Protein AF-A0A380L0K8-F1 (afdb_monomer)

Structure (mmCIF, N/CA/C/O backbone):
data_AF-A0A380L0K8-F1
#
_entry.id   AF-A0A380L0K8-F1
#
loop_
_atom_site.group_PDB
_atom_site.id
_atom_site.type_symbol
_atom_site.label_atom_id
_atom_site.label_alt_id
_atom_site.label_comp_id
_atom_site.label_asym_id
_atom_site.label_entity_id
_atom_site.label_seq_id
_atom_site.pdbx_PDB_ins_code
_atom_site.Cartn_x
_atom_site.Cartn_y
_atom_site.Cartn_z
_atom_site.occupancy
_atom_site.B_iso_or_equiv
_atom_site.auth_seq_id
_atom_site.auth_comp_id
_atom_site.auth_asym_id
_atom_site.auth_atom_id
_atom_site.pdbx_PDB_model_num
ATOM 1 N N . MET A 1 1 ? -7.806 3.970 -2.940 1.00 88.62 1 MET A N 1
ATOM 2 C CA . MET A 1 1 ? -8.209 4.424 -1.589 1.00 88.62 1 MET A CA 1
ATOM 3 C C . MET A 1 1 ? -9.666 4.848 -1.520 1.00 88.62 1 MET A C 1
ATOM 5 O O . MET A 1 1 ? -10.347 4.366 -0.634 1.00 88.62 1 MET A O 1
ATOM 9 N N . GLU A 1 2 ? -10.180 5.649 -2.458 1.00 91.56 2 GLU A N 1
ATOM 10 C CA . GLU A 1 2 ? -11.589 6.099 -2.449 1.00 91.56 2 GLU A CA 1
ATOM 11 C C . GLU A 1 2 ? -12.623 4.961 -2.321 1.00 91.56 2 GLU A C 1
ATOM 13 O O . GLU A 1 2 ? -13.595 5.063 -1.579 1.00 91.56 2 GLU A O 1
ATOM 18 N N . GLY A 1 3 ? -12.403 3.839 -3.016 1.00 92.94 3 GLY A N 1
ATOM 19 C CA . GLY A 1 3 ? -13.281 2.672 -2.899 1.00 92.94 3 GLY A CA 1
ATOM 20 C C . GLY A 1 3 ? -13.347 2.087 -1.483 1.00 92.94 3 GLY A C 1
ATOM 21 O O . GLY A 1 3 ? -14.415 1.617 -1.093 1.00 92.94 3 GLY A O 1
ATOM 22 N N . PHE A 1 4 ? -12.238 2.157 -0.734 1.00 94.56 4 PHE A N 1
ATOM 23 C CA . PHE A 1 4 ? -12.135 1.713 0.658 1.00 94.56 4 PHE A CA 1
ATOM 24 C C . PHE A 1 4 ? -12.759 2.727 1.617 1.00 94.56 4 PHE A C 1
ATOM 26 O O . PHE A 1 4 ? -13.538 2.336 2.476 1.00 94.56 4 PHE A O 1
ATOM 33 N N . THR A 1 5 ? -12.492 4.026 1.439 1.00 93.62 5 THR A N 1
ATOM 34 C CA . THR A 1 5 ? -13.075 5.068 2.301 1.00 93.62 5 THR A CA 1
ATOM 35 C C . THR A 1 5 ? -14.603 5.084 2.205 1.00 93.62 5 THR A C 1
ATOM 37 O O . THR A 1 5 ? -15.276 5.180 3.223 1.00 93.62 5 THR A O 1
ATOM 40 N N . LYS A 1 6 ? -15.171 4.894 1.004 1.00 94.00 6 LYS A N 1
ATOM 41 C CA . LYS A 1 6 ? -16.630 4.803 0.792 1.00 94.00 6 LYS A CA 1
ATOM 42 C C . LYS A 1 6 ? -17.292 3.574 1.430 1.00 94.00 6 LYS A C 1
ATOM 44 O O . LYS A 1 6 ? -18.508 3.570 1.567 1.00 94.00 6 LYS A O 1
ATOM 49 N N . ARG A 1 7 ? -16.526 2.531 1.763 1.00 95.19 7 ARG A N 1
ATOM 50 C CA . ARG A 1 7 ? -17.018 1.244 2.298 1.00 95.19 7 ARG A CA 1
ATOM 51 C C . ARG A 1 7 ? -16.458 0.941 3.686 1.00 95.19 7 ARG A C 1
ATOM 53 O O . ARG A 1 7 ? -16.428 -0.210 4.106 1.00 95.19 7 ARG A O 1
ATOM 60 N N . TYR A 1 8 ? -16.000 1.969 4.397 1.00 94.00 8 TYR A N 1
ATOM 61 C CA . TYR A 1 8 ? -15.360 1.803 5.698 1.00 94.00 8 TYR A CA 1
ATOM 62 C C . TYR A 1 8 ? -16.271 1.126 6.736 1.00 94.00 8 TYR A C 1
ATOM 64 O O . TYR A 1 8 ? -15.789 0.391 7.590 1.00 94.00 8 TYR A O 1
ATOM 72 N N . THR A 1 9 ? -17.589 1.331 6.650 1.00 93.50 9 THR A N 1
ATOM 73 C CA . THR A 1 9 ? -18.573 0.675 7.528 1.00 93.50 9 THR A CA 1
ATOM 74 C C . THR A 1 9 ? -18.597 -0.840 7.364 1.00 93.50 9 THR A C 1
ATOM 76 O O . THR A 1 9 ? -18.791 -1.551 8.345 1.00 93.50 9 THR A O 1
ATOM 79 N N . ASP A 1 10 ? -18.377 -1.325 6.143 1.00 95.38 10 ASP A N 1
ATOM 80 C CA . ASP A 1 10 ? -18.401 -2.752 5.817 1.00 95.38 10 ASP A CA 1
ATOM 81 C C . ASP A 1 10 ? -17.021 -3.389 6.023 1.00 95.38 10 ASP A C 1
ATOM 83 O O . ASP A 1 10 ? -16.908 -4.572 6.337 1.00 95.38 10 ASP A O 1
ATOM 87 N N . LEU A 1 11 ? -15.961 -2.592 5.847 1.00 93.25 11 LEU A N 1
ATOM 88 C CA . LEU A 1 11 ? -14.572 -3.003 6.001 1.00 93.25 11 LEU A CA 1
ATOM 89 C C . LEU A 1 11 ? -13.794 -1.947 6.810 1.00 93.25 11 LEU A C 1
ATOM 91 O O . LEU A 1 11 ? -13.153 -1.067 6.222 1.00 93.25 11 LEU A O 1
ATOM 95 N N . PRO A 1 12 ? -13.832 -2.020 8.155 1.00 93.50 12 PRO A N 1
ATOM 96 C CA . PRO A 1 12 ? -13.168 -1.056 9.027 1.00 93.50 12 PRO A CA 1
ATOM 97 C C . PRO A 1 12 ? -11.656 -1.312 9.063 1.00 93.50 12 PRO A C 1
ATOM 99 O O . PRO A 1 12 ? -11.126 -1.998 9.939 1.00 93.50 12 PRO A O 1
ATOM 102 N N . ILE A 1 13 ? -10.955 -0.766 8.074 1.00 95.69 13 ILE A N 1
ATOM 103 C CA . ILE A 1 13 ? -9.503 -0.898 7.930 1.00 95.69 13 ILE A CA 1
ATOM 104 C C . ILE A 1 13 ? -8.800 -0.051 8.991 1.00 95.69 13 ILE A C 1
ATOM 106 O O . ILE A 1 13 ? -9.075 1.134 9.111 1.00 95.69 13 ILE A O 1
ATOM 110 N N . LYS A 1 14 ? -7.844 -0.625 9.722 1.00 95.19 14 LYS A N 1
ATOM 111 C CA . LYS A 1 14 ? -7.013 0.127 10.683 1.00 95.19 14 LYS A CA 1
ATOM 112 C C . LYS A 1 14 ? -5.726 0.643 10.049 1.00 95.19 14 LYS A C 1
ATOM 114 O O . LYS A 1 14 ? -5.324 1.787 10.260 1.00 95.19 14 LYS A O 1
ATOM 119 N N . GLU A 1 15 ? -5.093 -0.206 9.251 1.00 96.12 15 GLU A N 1
ATOM 120 C CA . GL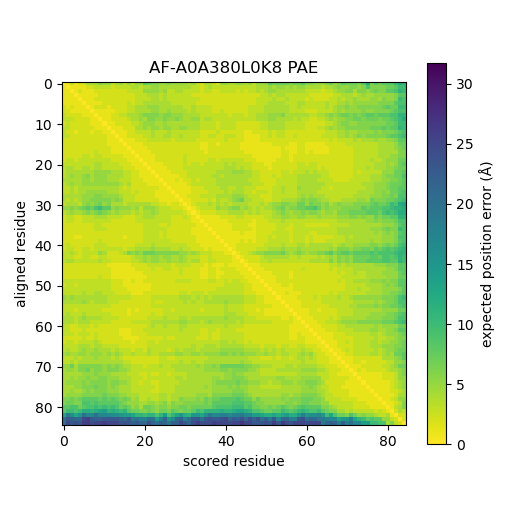U A 1 15 ? -3.793 0.051 8.646 1.00 96.12 15 GLU A CA 1
ATOM 121 C C . GLU A 1 15 ? -3.781 -0.445 7.202 1.00 96.12 15 GLU A C 1
ATOM 123 O O . GLU A 1 15 ? -4.396 -1.460 6.875 1.00 96.12 15 GLU A O 1
ATOM 128 N N . ILE A 1 16 ? -3.067 0.268 6.333 1.00 95.94 16 ILE A N 1
ATOM 129 C CA . ILE A 1 16 ? -2.773 -0.179 4.971 1.00 95.94 16 ILE A CA 1
ATOM 130 C C . ILE A 1 16 ? -1.270 -0.123 4.765 1.00 95.94 16 ILE A C 1
ATOM 132 O O . ILE A 1 16 ? -0.648 0.922 4.953 1.00 95.94 16 ILE A O 1
ATOM 136 N N . TRP A 1 17 ? -0.715 -1.236 4.303 1.00 96.44 17 TRP A N 1
ATOM 137 C CA . TRP A 1 17 ? 0.702 -1.385 4.018 1.00 96.44 17 TRP A CA 1
ATOM 138 C C . TRP A 1 17 ? 0.938 -1.374 2.509 1.00 96.44 17 TRP A C 1
ATOM 140 O O . TRP A 1 17 ? 0.445 -2.225 1.770 1.00 96.44 17 TRP A O 1
ATOM 150 N N . LEU A 1 18 ? 1.681 -0.374 2.043 1.00 95.31 18 LEU A N 1
ATOM 151 C CA . LEU A 1 18 ? 2.153 -0.263 0.672 1.00 95.31 18 LEU A CA 1
ATOM 152 C C . LEU A 1 18 ? 3.539 -0.896 0.608 1.00 95.31 18 LEU A C 1
ATOM 154 O O . LEU A 1 18 ? 4.515 -0.317 1.082 1.00 95.31 18 LEU A O 1
ATOM 158 N N . LEU A 1 19 ? 3.606 -2.091 0.037 1.00 95.25 19 LEU A N 1
ATOM 159 C CA . LEU A 1 19 ? 4.847 -2.815 -0.200 1.00 95.25 19 LEU A CA 1
ATOM 160 C C . LEU A 1 19 ? 5.248 -2.676 -1.669 1.00 95.25 19 LEU A C 1
ATOM 162 O O . LEU A 1 19 ? 4.420 -2.873 -2.560 1.00 95.25 19 LEU A O 1
ATOM 166 N N . ASP A 1 20 ? 6.520 -2.388 -1.912 1.00 94.81 20 ASP A N 1
ATOM 167 C CA . ASP A 1 20 ? 7.124 -2.455 -3.242 1.00 94.81 20 ASP A CA 1
ATOM 168 C C . ASP A 1 20 ? 8.510 -3.115 -3.151 1.00 94.81 20 ASP A C 1
ATOM 170 O O . ASP A 1 20 ? 8.975 -3.499 -2.078 1.00 94.81 20 ASP A O 1
ATOM 174 N N . VAL A 1 21 ? 9.169 -3.268 -4.292 1.00 94.25 21 VAL A N 1
ATOM 175 C CA . VAL A 1 21 ? 10.554 -3.729 -4.409 1.00 94.25 21 VAL A CA 1
ATOM 176 C C . VAL A 1 21 ? 11.496 -2.536 -4.600 1.00 94.25 21 VAL A C 1
ATOM 178 O O . VAL A 1 21 ? 11.051 -1.471 -5.031 1.00 94.25 21 VAL A O 1
ATOM 181 N N . PRO A 1 22 ? 12.817 -2.683 -4.377 1.00 94.94 22 PRO A N 1
ATOM 182 C CA . PRO A 1 22 ? 13.768 -1.579 -4.540 1.00 94.94 22 PRO A CA 1
ATOM 183 C C . PRO A 1 22 ? 13.671 -0.848 -5.889 1.00 94.94 22 PRO A C 1
ATOM 185 O O . PRO A 1 22 ? 13.751 0.375 -5.935 1.00 94.94 22 PRO A O 1
ATOM 188 N N . ALA A 1 23 ? 13.405 -1.574 -6.980 1.00 93.56 23 ALA A N 1
ATOM 189 C CA . ALA A 1 23 ? 13.224 -0.993 -8.315 1.00 93.56 23 ALA A CA 1
ATOM 190 C C . ALA A 1 23 ? 11.966 -0.105 -8.461 1.00 93.56 23 ALA A C 1
ATOM 192 O O . ALA A 1 23 ? 11.867 0.661 -9.417 1.00 93.56 23 ALA A O 1
ATOM 193 N N . GLY A 1 24 ? 10.991 -0.221 -7.555 1.00 91.50 24 GLY A N 1
ATOM 194 C CA . GLY A 1 24 ? 9.772 0.592 -7.511 1.00 91.50 24 GLY A CA 1
ATOM 195 C C . GLY A 1 24 ? 9.833 1.760 -6.522 1.00 91.50 24 GLY A C 1
ATOM 196 O O . GLY A 1 24 ? 8.929 2.593 -6.530 1.00 91.50 24 GLY A O 1
ATOM 197 N N . LYS A 1 25 ? 10.895 1.870 -5.708 1.00 92.31 25 LYS A N 1
ATOM 198 C CA . LYS A 1 25 ? 10.965 2.800 -4.567 1.00 92.31 25 LYS A CA 1
ATOM 199 C C . LYS A 1 25 ? 10.713 4.259 -4.938 1.00 92.31 25 LYS A C 1
ATOM 201 O O . LYS A 1 25 ? 9.950 4.929 -4.257 1.00 92.31 25 LYS A O 1
ATOM 206 N N . GLU A 1 26 ? 11.290 4.737 -6.037 1.00 91.69 26 GLU A N 1
ATOM 207 C CA . GLU A 1 26 ? 11.083 6.115 -6.499 1.00 91.69 26 GLU A CA 1
ATOM 208 C C . GLU A 1 26 ? 9.598 6.400 -6.779 1.00 91.69 26 GLU A C 1
ATOM 210 O O . GLU A 1 26 ? 9.043 7.398 -6.320 1.00 91.69 26 GLU A O 1
ATOM 215 N N . LYS A 1 27 ? 8.917 5.480 -7.474 1.00 89.81 27 LYS A N 1
ATOM 216 C CA . LYS A 1 27 ? 7.480 5.600 -7.749 1.00 89.81 27 LYS A CA 1
ATOM 217 C C . LYS A 1 27 ? 6.672 5.551 -6.463 1.00 89.81 27 LYS A C 1
ATOM 219 O O . LYS A 1 27 ? 5.753 6.350 -6.302 1.00 89.81 27 LYS A O 1
ATOM 224 N N . GLN A 1 28 ? 7.013 4.621 -5.573 1.00 91.69 28 GLN A N 1
ATOM 225 C CA . GLN A 1 28 ? 6.375 4.469 -4.272 1.00 91.69 28 GLN A CA 1
ATOM 226 C C . GLN A 1 28 ? 6.488 5.763 -3.456 1.00 91.69 28 GLN A C 1
ATOM 228 O O . GLN A 1 28 ? 5.477 6.234 -2.947 1.00 91.69 28 GLN A O 1
ATOM 233 N N . ASP A 1 29 ? 7.664 6.391 -3.409 1.00 89.50 29 ASP A N 1
ATOM 234 C CA . ASP A 1 29 ? 7.906 7.636 -2.667 1.00 89.50 29 ASP A CA 1
ATOM 235 C C . ASP A 1 29 ? 7.097 8.814 -3.204 1.00 89.50 29 ASP A C 1
ATOM 237 O O . ASP A 1 29 ? 6.531 9.584 -2.426 1.00 89.50 29 ASP A O 1
ATOM 241 N N . ILE A 1 30 ? 6.972 8.917 -4.528 1.00 88.56 30 ILE A N 1
ATOM 242 C CA . ILE A 1 30 ? 6.145 9.946 -5.168 1.00 88.56 30 ILE A CA 1
ATOM 243 C C . ILE A 1 30 ? 4.675 9.789 -4.757 1.00 88.56 30 ILE A C 1
ATOM 245 O O . ILE A 1 30 ? 3.991 10.780 -4.485 1.00 88.56 30 ILE A O 1
ATOM 249 N N . ILE A 1 31 ? 4.164 8.555 -4.703 1.00 88.12 31 ILE A N 1
ATOM 250 C CA . ILE A 1 31 ? 2.736 8.314 -4.459 1.00 88.12 31 ILE A CA 1
ATOM 251 C C . ILE A 1 31 ? 2.382 8.147 -2.977 1.00 88.12 31 ILE A C 1
ATOM 253 O O . ILE A 1 31 ? 1.226 8.378 -2.629 1.00 88.12 31 ILE A O 1
ATOM 257 N N . ALA A 1 32 ? 3.324 7.783 -2.099 1.00 85.12 32 ALA A N 1
ATOM 258 C CA . ALA A 1 32 ? 3.060 7.355 -0.719 1.00 85.12 32 ALA A CA 1
ATOM 259 C C . ALA A 1 32 ? 2.353 8.414 0.145 1.00 85.12 32 ALA A C 1
ATOM 261 O O . ALA A 1 32 ? 1.546 8.072 1.010 1.00 85.12 32 ALA A O 1
ATOM 262 N N . ALA A 1 33 ? 2.585 9.705 -0.115 1.00 87.00 33 ALA A N 1
ATOM 263 C CA . ALA A 1 33 ? 1.940 10.790 0.629 1.00 87.00 33 ALA A CA 1
ATOM 264 C C . ALA A 1 33 ? 0.447 10.965 0.286 1.00 87.00 33 ALA A C 1
ATOM 266 O O . ALA A 1 33 ? -0.324 11.509 1.080 1.00 87.00 33 ALA A O 1
ATOM 267 N N . THR A 1 34 ? 0.021 10.526 -0.899 1.00 92.94 34 THR A N 1
ATOM 268 C CA . THR A 1 34 ? -1.339 10.757 -1.404 1.00 92.94 34 THR A CA 1
ATOM 269 C C . THR A 1 34 ? -2.388 9.915 -0.669 1.00 92.94 34 THR A C 1
ATOM 271 O O . THR A 1 34 ? -3.373 10.490 -0.202 1.00 92.94 34 THR A O 1
ATOM 274 N N . PRO A 1 35 ? -2.200 8.595 -0.469 1.00 93.88 35 PRO A N 1
ATOM 275 C CA . PRO A 1 35 ? -3.113 7.773 0.316 1.00 93.88 35 PRO A CA 1
ATOM 276 C C . PRO A 1 35 ? -3.387 8.309 1.720 1.00 93.88 35 PRO A C 1
ATOM 278 O O . PRO A 1 35 ? -4.549 8.354 2.1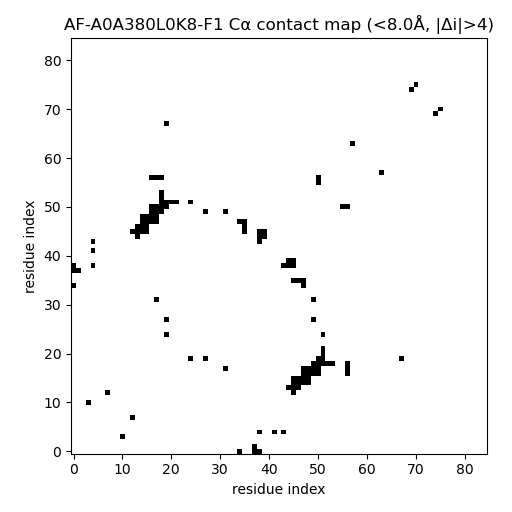18 1.00 93.88 35 PRO A O 1
ATOM 281 N N . GLN A 1 36 ? -2.356 8.757 2.448 1.00 93.50 36 GLN A N 1
ATOM 282 C CA . GLN A 1 36 ? -2.549 9.270 3.807 1.00 93.50 36 GLN A CA 1
ATOM 283 C C . GLN A 1 36 ? -3.420 10.532 3.801 1.00 93.50 36 GLN A C 1
ATOM 285 O O . GLN 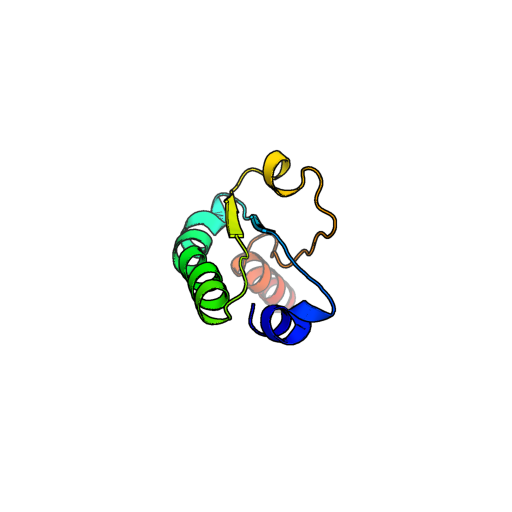A 1 36 ? -4.326 10.656 4.619 1.00 93.50 36 GLN A O 1
ATOM 290 N N . LYS A 1 37 ? -3.219 11.440 2.835 1.00 93.56 37 LYS A N 1
ATOM 291 C CA . LYS A 1 37 ? -4.071 12.631 2.668 1.00 93.56 37 LYS A CA 1
ATOM 292 C C . LYS A 1 37 ? -5.529 12.261 2.383 1.00 93.56 37 LYS A C 1
ATOM 294 O O . LYS A 1 37 ? -6.426 12.871 2.958 1.00 93.56 37 LYS A O 1
ATOM 299 N N . MET A 1 38 ? -5.769 11.259 1.533 1.00 94.75 38 MET A N 1
ATOM 300 C CA . MET A 1 38 ? -7.126 10.790 1.220 1.00 94.75 38 MET A CA 1
ATOM 301 C C . MET A 1 38 ? -7.840 10.230 2.456 1.00 94.75 38 MET A C 1
ATOM 303 O O . MET A 1 38 ? -9.020 10.507 2.654 1.00 94.75 38 MET A O 1
ATOM 307 N N . TRP A 1 39 ? -7.131 9.473 3.298 1.00 94.50 39 TRP A N 1
ATOM 308 C CA . TRP A 1 39 ? -7.696 8.942 4.539 1.00 94.50 39 TRP A CA 1
ATOM 309 C C . TRP A 1 39 ? -7.937 10.029 5.584 1.00 94.50 39 TRP A C 1
ATOM 311 O O . TRP A 1 39 ? -9.029 10.079 6.144 1.00 94.50 39 TRP A O 1
ATOM 321 N N . ASN A 1 40 ? -7.006 10.971 5.755 1.00 93.56 40 ASN A N 1
ATOM 322 C CA . ASN A 1 40 ? -7.206 12.120 6.642 1.00 93.56 40 ASN A CA 1
ATOM 323 C C . ASN A 1 40 ? -8.452 12.935 6.245 1.00 93.56 40 ASN A C 1
ATOM 325 O O . ASN A 1 40 ? -9.225 13.341 7.107 1.00 93.56 40 ASN A O 1
ATOM 329 N N . ALA A 1 41 ? -8.681 13.129 4.941 1.00 94.31 41 ALA A N 1
ATOM 330 C CA . ALA A 1 41 ? -9.860 13.826 4.425 1.00 94.31 41 ALA A CA 1
ATOM 331 C C . ALA A 1 41 ? -11.171 13.035 4.591 1.00 94.31 41 ALA A C 1
ATOM 333 O O . ALA A 1 41 ? -12.244 13.630 4.586 1.00 94.31 41 ALA A O 1
ATOM 334 N N . SER A 1 42 ? -11.104 11.707 4.743 1.00 92.81 42 SER A N 1
ATOM 335 C CA . SER A 1 42 ? -12.288 10.862 4.957 1.00 92.81 42 SER A CA 1
ATOM 336 C C . SER A 1 42 ? -12.844 10.927 6.384 1.00 92.81 42 SER A C 1
ATOM 338 O O . SER A 1 42 ? -13.953 10.463 6.620 1.00 92.81 42 SER A O 1
ATOM 340 N N . GLY A 1 43 ? -12.084 11.479 7.338 1.00 91.50 43 GLY A N 1
ATOM 341 C CA . GLY A 1 43 ? -12.465 11.527 8.754 1.00 91.50 43 GLY A CA 1
ATOM 342 C C . GLY A 1 43 ? -12.266 10.210 9.515 1.00 91.50 43 GLY A C 1
ATOM 343 O O . GLY A 1 43 ? -12.540 10.153 10.712 1.00 91.50 43 GLY A O 1
ATOM 344 N N . HIS A 1 44 ? -11.764 9.159 8.859 1.00 92.62 44 HIS A N 1
ATOM 345 C CA . HIS A 1 44 ? -11.436 7.883 9.493 1.00 92.62 44 HIS A CA 1
ATOM 346 C C . HIS A 1 44 ? -9.956 7.807 9.874 1.00 92.62 44 HIS A C 1
ATOM 348 O O . HIS A 1 44 ? -9.077 8.210 9.110 1.00 92.62 44 HIS A O 1
ATOM 354 N N . ASN A 1 45 ? -9.676 7.251 11.054 1.00 93.06 45 ASN A N 1
ATOM 355 C CA . ASN A 1 45 ? -8.314 7.080 11.548 1.00 93.06 45 ASN A CA 1
ATOM 356 C C . ASN A 1 45 ? -7.679 5.812 10.964 1.00 93.06 45 ASN A C 1
ATOM 358 O O . ASN A 1 45 ? -7.693 4.758 11.598 1.00 93.06 45 ASN A O 1
ATOM 362 N N . VAL A 1 46 ? -7.146 5.931 9.748 1.00 95.88 46 VAL A N 1
ATOM 363 C CA . VAL A 1 46 ? -6.432 4.853 9.055 1.00 95.88 46 VAL A CA 1
ATOM 364 C C . VAL A 1 46 ? -4.998 5.269 8.788 1.00 95.88 46 VAL A C 1
ATOM 366 O O . VAL A 1 46 ? -4.730 6.348 8.246 1.00 95.88 46 VAL A O 1
ATOM 369 N N . LYS A 1 47 ? -4.068 4.392 9.160 1.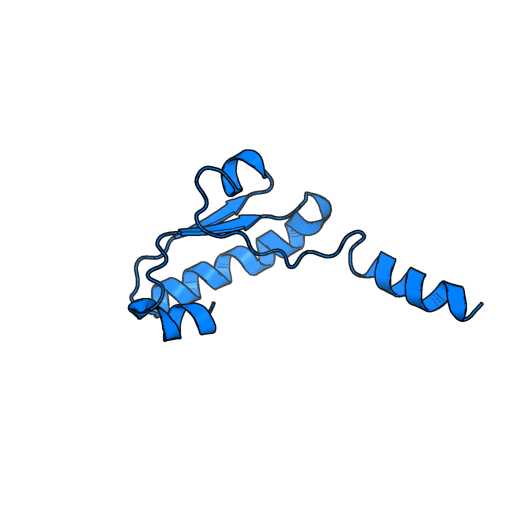00 95.25 47 LYS A N 1
ATOM 370 C CA . LYS A 1 47 ? -2.638 4.638 9.009 1.00 95.25 47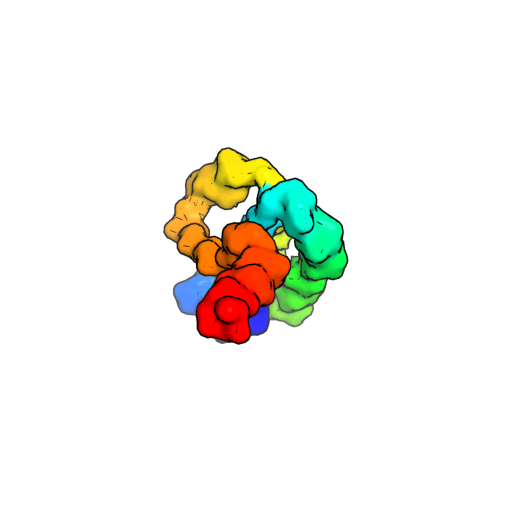 LYS A CA 1
ATOM 371 C C . LYS A 1 47 ? -2.099 3.986 7.744 1.00 95.25 47 LYS A C 1
ATOM 373 O O . LYS A 1 47 ? -2.323 2.803 7.500 1.00 95.25 47 LYS A O 1
ATOM 378 N N . ILE A 1 48 ? -1.367 4.759 6.950 1.00 95.19 48 ILE A N 1
ATOM 379 C CA . ILE A 1 48 ? -0.659 4.260 5.775 1.00 95.19 48 ILE A CA 1
ATOM 380 C C . ILE A 1 48 ? 0.801 4.020 6.136 1.00 95.19 48 ILE A C 1
ATOM 382 O O . ILE A 1 48 ? 1.497 4.916 6.609 1.00 95.19 48 ILE A O 1
ATOM 386 N N . HIS A 1 49 ? 1.263 2.807 5.872 1.00 95.25 49 HIS A N 1
ATOM 387 C CA . HIS A 1 49 ? 2.654 2.399 5.970 1.00 95.25 49 HIS A CA 1
ATOM 388 C C . HIS A 1 49 ? 3.215 2.181 4.568 1.00 95.25 49 HIS A C 1
ATOM 390 O O . HIS A 1 49 ? 2.502 1.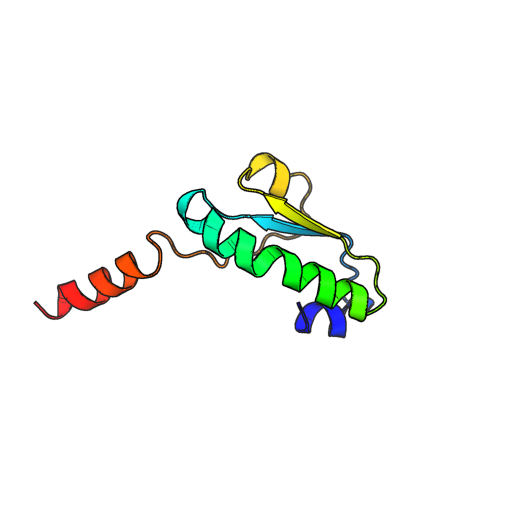741 3.667 1.00 95.25 49 HIS A O 1
ATOM 396 N N . SER A 1 50 ? 4.495 2.480 4.378 1.00 94.69 50 SER A N 1
ATOM 397 C CA . SER A 1 50 ? 5.206 2.232 3.128 1.00 94.69 50 SER A CA 1
ATOM 398 C C . SER A 1 50 ? 6.534 1.575 3.458 1.00 94.69 50 SER A C 1
ATOM 400 O O . SER A 1 50 ? 7.301 2.125 4.245 1.00 94.69 50 SER A O 1
ATOM 402 N N . THR A 1 51 ? 6.807 0.411 2.879 1.00 95.50 51 THR A N 1
ATOM 403 C CA . THR A 1 51 ? 8.031 -0.348 3.158 1.00 95.50 51 THR A CA 1
ATOM 404 C C . THR A 1 51 ? 8.491 -1.114 1.920 1.00 95.50 51 THR A C 1
ATOM 406 O O . THR A 1 51 ? 7.740 -1.284 0.956 1.00 95.50 51 THR A O 1
ATOM 409 N N . LEU A 1 52 ? 9.752 -1.536 1.952 1.00 96.25 52 LEU A N 1
ATOM 410 C CA . LEU A 1 52 ? 10.335 -2.500 1.017 1.00 96.25 52 LEU A CA 1
ATOM 411 C C . LEU A 1 52 ? 10.573 -3.863 1.688 1.00 96.25 52 LEU A C 1
ATOM 413 O O . LEU A 1 52 ? 10.976 -4.815 1.022 1.00 96.25 52 LEU A O 1
ATOM 417 N N . ASP A 1 53 ? 10.347 -3.961 3.002 1.00 96.81 53 ASP A N 1
ATOM 418 C CA . ASP A 1 53 ? 10.464 -5.204 3.754 1.00 96.81 53 ASP A CA 1
ATOM 419 C C . ASP A 1 53 ? 9.121 -5.937 3.761 1.00 96.81 53 ASP A C 1
ATOM 421 O O . ASP A 1 53 ? 8.151 -5.547 4.418 1.00 96.81 53 ASP A O 1
ATOM 425 N N . TRP A 1 54 ? 9.071 -7.031 3.008 1.00 94.94 54 TRP A N 1
ATOM 426 C CA . TRP A 1 54 ? 7.885 -7.872 2.916 1.00 94.94 54 TRP A CA 1
ATOM 427 C C . TRP A 1 54 ? 7.584 -8.608 4.228 1.00 94.94 54 TRP A C 1
ATOM 429 O O . TRP A 1 54 ? 6.424 -8.902 4.507 1.00 94.94 54 TRP A O 1
ATOM 439 N N . THR A 1 55 ? 8.597 -8.870 5.056 1.00 96.44 55 THR A N 1
ATOM 440 C CA . THR A 1 55 ? 8.430 -9.555 6.343 1.00 96.44 55 THR A CA 1
ATOM 441 C C . THR A 1 55 ? 7.628 -8.690 7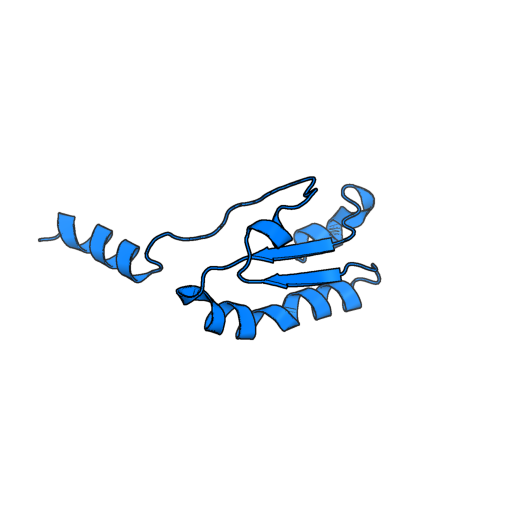.303 1.00 96.44 55 THR A C 1
ATOM 443 O O . THR A 1 55 ? 6.740 -9.184 7.994 1.00 96.44 55 THR A O 1
ATOM 446 N N . GLU A 1 56 ? 7.923 -7.389 7.328 1.00 96.19 56 GLU A N 1
ATOM 447 C CA . GLU A 1 56 ? 7.191 -6.410 8.127 1.00 96.19 56 GLU A CA 1
ATOM 448 C C . GLU A 1 56 ? 5.767 -6.223 7.589 1.00 96.19 56 GLU A C 1
ATOM 450 O O . GLU A 1 56 ? 4.806 -6.360 8.342 1.00 96.19 56 GLU A O 1
ATOM 4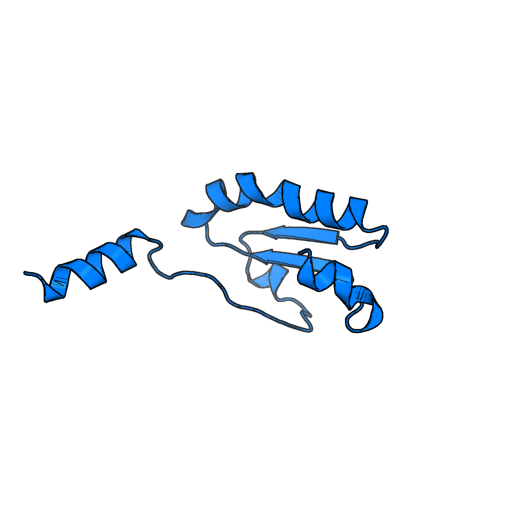55 N N . ALA A 1 57 ? 5.629 -5.988 6.279 1.00 95.81 57 ALA A N 1
ATOM 456 C CA . ALA A 1 57 ? 4.344 -5.673 5.652 1.00 95.81 57 ALA A CA 1
ATOM 457 C C . ALA A 1 57 ? 3.301 -6.794 5.759 1.00 95.81 57 ALA A C 1
ATOM 459 O O . ALA A 1 57 ? 2.103 -6.518 5.787 1.00 95.81 57 ALA A O 1
ATOM 460 N N . LEU A 1 58 ? 3.737 -8.057 5.769 1.00 95.75 58 LEU A N 1
ATOM 461 C CA . LEU A 1 58 ? 2.831 -9.208 5.811 1.00 95.75 58 LEU A CA 1
ATOM 462 C C . LEU A 1 58 ? 2.551 -9.709 7.229 1.00 95.75 58 LEU A C 1
ATOM 464 O O . LEU A 1 58 ? 1.693 -10.575 7.418 1.00 95.75 58 LEU A O 1
ATOM 468 N N . LYS A 1 59 ? 3.265 -9.202 8.237 1.00 96.62 59 LYS A N 1
ATOM 469 C CA . LYS A 1 59 ? 3.144 -9.700 9.604 1.00 96.62 59 LYS A CA 1
ATOM 470 C C . LYS A 1 59 ? 1.739 -9.441 10.147 1.00 96.62 59 LYS A C 1
ATOM 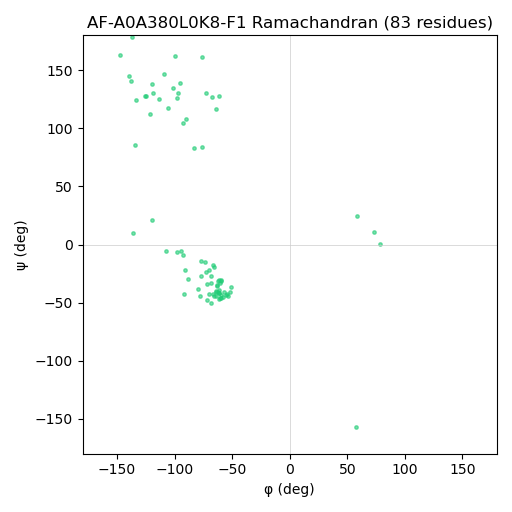472 O O . LYS A 1 59 ? 1.350 -8.298 10.351 1.00 96.62 59 LYS A O 1
ATOM 477 N N . ASN A 1 60 ? 1.013 -10.521 10.449 1.00 95.38 60 ASN A N 1
ATOM 478 C CA . ASN A 1 60 ? -0.366 -10.490 10.955 1.00 95.38 60 ASN A CA 1
ATOM 479 C C . ASN A 1 60 ? -1.363 -9.771 10.027 1.00 95.38 60 ASN A C 1
ATOM 481 O O . ASN A 1 60 ? -2.379 -9.272 10.501 1.00 95.38 60 ASN A O 1
ATOM 485 N N . ALA A 1 61 ? -1.081 -9.693 8.724 1.00 96.62 61 ALA A N 1
ATOM 486 C CA . ALA A 1 61 ? -2.015 -9.101 7.777 1.00 96.62 61 ALA A CA 1
ATOM 487 C C . ALA A 1 61 ? -3.273 -9.977 7.640 1.00 96.62 61 ALA A C 1
ATOM 489 O O . ALA A 1 61 ? -3.173 -11.160 7.319 1.00 96.62 61 ALA A O 1
ATOM 490 N N . ASP A 1 62 ? -4.455 -9.384 7.828 1.00 97.06 62 ASP A N 1
ATOM 491 C CA . ASP A 1 62 ? -5.736 -10.075 7.623 1.00 97.06 62 ASP A CA 1
ATOM 492 C C . ASP A 1 62 ? -6.021 -10.324 6.132 1.00 97.06 62 ASP A C 1
ATOM 494 O O . ASP A 1 62 ? -6.607 -11.337 5.750 1.00 97.06 62 ASP A O 1
ATOM 498 N N . PHE A 1 63 ? -5.592 -9.393 5.274 1.00 96.19 63 PHE A N 1
ATOM 499 C CA . PHE A 1 63 ? -5.778 -9.451 3.828 1.00 96.19 63 PHE A CA 1
ATOM 500 C C . PHE A 1 63 ? -4.512 -9.016 3.099 1.00 96.19 63 PHE A C 1
ATOM 502 O O . PHE A 1 63 ? -3.871 -8.030 3.459 1.00 96.19 63 PHE A O 1
ATOM 509 N N . VAL A 1 64 ? -4.203 -9.716 2.009 1.00 96.12 64 VAL A N 1
ATOM 510 C CA . VAL A 1 64 ? -3.101 -9.380 1.106 1.00 96.12 64 VAL A CA 1
ATOM 511 C C . VAL A 1 64 ? -3.660 -9.238 -0.300 1.00 96.12 64 VAL A C 1
ATOM 513 O O . VAL A 1 64 ? -4.348 -10.125 -0.802 1.00 96.12 64 VAL A O 1
ATOM 516 N N . THR A 1 65 ? -3.356 -8.115 -0.947 1.00 95.06 65 THR A N 1
ATOM 517 C CA . THR A 1 65 ? -3.700 -7.887 -2.354 1.00 95.06 65 THR A CA 1
ATOM 518 C C . THR A 1 65 ? -2.429 -7.666 -3.155 1.00 95.06 65 THR A C 1
ATOM 520 O O . THR A 1 65 ? -1.505 -6.987 -2.710 1.00 95.06 65 THR A O 1
ATOM 523 N N . THR A 1 66 ? -2.366 -8.255 -4.343 1.00 94.81 66 THR A N 1
ATOM 524 C CA . THR A 1 66 ? -1.195 -8.170 -5.216 1.00 94.81 66 THR A CA 1
ATOM 525 C C . THR A 1 66 ? -1.548 -7.397 -6.475 1.00 94.81 66 THR A C 1
ATOM 527 O O . THR A 1 66 ? -2.479 -7.764 -7.189 1.00 94.81 66 THR A O 1
ATOM 530 N N . GLN A 1 67 ? -0.785 -6.348 -6.772 1.00 90.94 67 GLN A N 1
ATOM 531 C CA . GLN A 1 67 ? -0.985 -5.510 -7.964 1.00 90.94 67 GLN A CA 1
ATOM 532 C C . GLN A 1 67 ? 0.326 -5.170 -8.690 1.00 90.94 67 GLN A C 1
ATOM 534 O O . GLN A 1 67 ? 0.356 -4.315 -9.576 1.00 90.94 67 GLN A O 1
ATOM 539 N N . PHE A 1 68 ? 1.429 -5.810 -8.298 1.00 91.06 68 PHE A N 1
ATOM 540 C CA . PHE A 1 68 ? 2.744 -5.545 -8.869 1.00 91.06 68 PHE A CA 1
ATOM 541 C C . PHE A 1 68 ? 2.904 -6.186 -10.253 1.00 91.06 68 PHE A C 1
ATOM 543 O O . PHE A 1 68 ? 2.174 -7.097 -10.645 1.00 91.06 68 PHE A O 1
ATOM 550 N N . ARG A 1 69 ? 3.895 -5.699 -11.006 1.00 92.19 69 ARG A N 1
ATOM 551 C CA . ARG A 1 69 ? 4.271 -6.224 -12.323 1.00 92.19 69 ARG A CA 1
ATOM 552 C C . ARG A 1 69 ? 5.730 -6.656 -12.298 1.00 92.19 69 ARG A C 1
ATOM 554 O O . ARG A 1 69 ? 6.622 -5.812 -12.208 1.00 92.19 69 ARG A O 1
ATOM 561 N N . VAL A 1 70 ? 5.971 -7.961 -12.404 1.00 93.50 70 VAL A N 1
ATOM 562 C CA . VAL A 1 70 ? 7.329 -8.510 -12.513 1.00 93.50 70 VAL A CA 1
ATOM 563 C C . VAL A 1 70 ? 7.985 -7.970 -13.785 1.00 93.50 70 VAL A C 1
ATOM 565 O O . VAL A 1 70 ? 7.389 -8.010 -14.858 1.00 93.50 70 VAL A O 1
ATOM 568 N N . GLY A 1 71 ? 9.188 -7.409 -13.653 1.00 92.88 71 GLY A N 1
ATOM 569 C CA . GLY A 1 71 ? 9.905 -6.785 -14.770 1.00 92.88 71 GLY A CA 1
ATOM 570 C C . GLY A 1 71 ? 9.342 -5.431 -15.232 1.00 92.88 71 GLY A C 1
ATOM 571 O O . GLY A 1 71 ? 9.774 -4.906 -16.260 1.00 92.88 71 GLY A O 1
ATOM 572 N N . GLN A 1 72 ? 8.419 -4.836 -14.464 1.00 91.25 72 GLN A N 1
ATOM 573 C CA . GLN A 1 72 ? 7.868 -3.500 -14.708 1.00 91.25 72 GLN A CA 1
ATOM 574 C C . GLN A 1 72 ? 7.219 -3.376 -16.105 1.00 91.25 72 GLN A C 1
ATOM 576 O O . GLN A 1 72 ? 6.755 -4.354 -16.693 1.00 91.25 72 GLN A O 1
ATOM 581 N N . LEU A 1 73 ? 7.117 -2.154 -16.634 1.00 92.88 73 LEU A N 1
ATOM 582 C CA . LEU A 1 73 ? 6.557 -1.914 -17.966 1.00 92.88 73 LEU A CA 1
ATOM 583 C C . LEU A 1 73 ? 7.467 -2.460 -19.079 1.00 92.88 73 LEU A C 1
ATOM 585 O O . LEU A 1 73 ? 6.964 -2.948 -20.087 1.00 92.88 73 LEU A O 1
ATOM 589 N N . SER A 1 74 ? 8.785 -2.435 -18.879 1.00 93.25 74 SER A N 1
ATOM 590 C CA . SER A 1 74 ? 9.768 -2.886 -19.869 1.00 93.25 74 SER A CA 1
ATOM 591 C C . SER A 1 74 ? 9.580 -4.354 -20.251 1.00 93.25 74 SER A C 1
ATOM 593 O O . SER A 1 74 ? 9.578 -4.674 -21.436 1.00 93.25 74 SER A O 1
ATOM 595 N N . ALA A 1 75 ? 9.330 -5.241 -19.279 1.00 94.00 75 ALA A N 1
ATOM 596 C CA . ALA A 1 75 ? 9.052 -6.648 -19.569 1.00 94.00 75 ALA A CA 1
ATOM 597 C C . ALA A 1 75 ? 7.766 -6.835 -20.387 1.00 94.00 75 ALA A C 1
ATOM 599 O O . ALA A 1 75 ? 7.714 -7.687 -21.270 1.00 94.00 75 ALA A O 1
ATOM 600 N N . ARG A 1 76 ? 6.740 -6.006 -20.150 1.00 93.19 76 ARG A N 1
ATOM 601 C CA . ARG A 1 76 ? 5.517 -6.017 -20.964 1.00 93.19 76 ARG A CA 1
ATOM 602 C C . ARG A 1 76 ? 5.794 -5.581 -22.402 1.00 93.19 76 ARG A C 1
ATOM 604 O O . ARG A 1 76 ? 5.278 -6.217 -23.313 1.00 93.19 76 ARG A O 1
ATOM 611 N N . ILE A 1 77 ? 6.583 -4.524 -22.596 1.00 94.88 77 ILE A N 1
ATOM 612 C CA . ILE A 1 77 ? 6.955 -4.035 -23.932 1.00 94.88 77 ILE A CA 1
ATOM 613 C C . ILE A 1 77 ? 7.734 -5.118 -24.682 1.00 94.88 77 ILE A C 1
ATOM 615 O O . ILE A 1 77 ? 7.395 -5.438 -25.816 1.00 94.88 77 ILE A O 1
ATOM 619 N N . LEU A 1 78 ? 8.716 -5.743 -24.027 1.00 94.19 78 LEU A N 1
ATOM 620 C CA . LEU A 1 78 ? 9.494 -6.830 -24.619 1.00 94.19 78 LEU A CA 1
ATOM 621 C C . LEU A 1 78 ? 8.611 -8.026 -24.998 1.00 94.19 78 LEU A C 1
ATOM 623 O O . LEU A 1 78 ? 8.704 -8.526 -26.115 1.00 94.19 78 LEU A O 1
ATOM 627 N N . ALA A 1 79 ? 7.717 -8.451 -24.102 1.00 91.88 79 ALA A N 1
ATOM 628 C CA . ALA A 1 79 ? 6.797 -9.555 -24.369 1.00 91.88 79 ALA A CA 1
ATOM 629 C C . ALA A 1 79 ? 5.855 -9.271 -25.552 1.00 91.88 79 ALA A C 1
ATOM 631 O O . ALA A 1 79 ? 5.463 -10.197 -26.253 1.00 91.88 79 ALA A O 1
ATOM 632 N N . GLN A 1 80 ? 5.497 -8.005 -25.785 1.00 90.94 80 GLN A N 1
ATOM 633 C CA . GLN A 1 80 ? 4.716 -7.592 -26.954 1.00 90.94 80 GLN A CA 1
ATOM 634 C C . GLN A 1 80 ? 5.555 -7.514 -28.237 1.00 90.94 80 GLN A C 1
ATOM 636 O O . GLN A 1 80 ? 5.001 -7.686 -29.318 1.00 90.94 80 GLN A O 1
ATOM 641 N N . ALA A 1 81 ? 6.863 -7.265 -28.129 1.00 93.25 81 ALA A N 1
ATOM 642 C CA . ALA A 1 81 ? 7.764 -7.144 -29.272 1.00 93.25 81 ALA A CA 1
ATOM 643 C C . ALA A 1 81 ? 8.210 -8.503 -29.843 1.00 93.25 81 ALA A C 1
ATOM 645 O O . ALA A 1 81 ? 8.276 -8.634 -31.059 1.00 93.25 81 ALA A O 1
ATOM 646 N N . ILE A 1 82 ? 8.471 -9.513 -28.999 1.00 90.75 82 ILE A N 1
ATOM 647 C CA . ILE A 1 82 ? 8.962 -10.843 -29.433 1.00 90.75 82 ILE A CA 1
ATOM 648 C C . ILE A 1 82 ? 8.070 -11.507 -30.504 1.00 90.75 82 ILE A C 1
ATOM 650 O O . ILE A 1 82 ? 8.614 -12.052 -31.455 1.00 90.75 82 ILE A O 1
ATOM 654 N N . PRO A 1 83 ? 6.725 -11.482 -30.414 1.00 87.31 83 PRO A N 1
ATOM 655 C CA . PRO A 1 83 ? 5.873 -12.081 -31.445 1.00 87.31 83 PRO A CA 1
ATOM 656 C C . PRO A 1 83 ? 5.811 -11.284 -32.758 1.00 87.31 83 PRO A C 1
ATOM 658 O O . PRO A 1 83 ? 5.286 -11.794 -33.742 1.00 87.31 83 PRO A O 1
ATOM 661 N N . ALA A 1 84 ? 6.253 -10.022 -32.756 1.00 70.69 84 ALA A N 1
ATOM 662 C CA . ALA A 1 84 ? 6.198 -9.128 -33.913 1.00 70.69 84 ALA A CA 1
ATOM 663 C C . ALA A 1 84 ? 7.499 -9.125 -34.742 1.00 70.69 84 ALA A C 1
ATOM 665 O O . ALA A 1 84 ? 7.541 -8.476 -35.789 1.00 70.69 84 ALA A O 1
ATOM 666 N N . SER A 1 85 ? 8.539 -9.820 -34.268 1.00 60.00 85 SER A N 1
ATOM 667 C CA . SER A 1 85 ? 9.824 -10.061 -34.942 1.00 60.00 85 SER A CA 1
ATOM 668 C C . SER A 1 85 ? 9.907 -11.483 -35.475 1.00 60.00 85 SER A C 1
ATOM 670 O O . SER A 1 85 ? 10.404 -11.652 -36.607 1.00 60.00 85 SER A O 1
#

Secondary structure (DSSP, 8-state):
-HHHHTTTTTS---EEEEE--GGGHHHHHHHHHHHHHHHHHHT---EEEEES-HHHHHTT-S-------TTHHHHHHHHHHGGG-

Foldseek 3Di:
DVVCLVCCVVPVAAEDEAEDAPVCVVVCVVCQVPVVVVCVVSVHNYYYHYDPDPCVRPVVDPDDDDDDDVVPVVVVVVVVVVVVD

Sequence (85 aa):
MEGFTKRYTDLPIKEIWLLDVPAGKEKQDIIAATPQKMWNASGHNVKIHSTLDWTEALKNADFVTTQFRVGQLSARILAQAIPAS

Organism: NCBI:txid33040

Nearest PDB structures (foldseek):
  1s6y-assembly1_A  TM=9.690E-01  e=3.955E-05  Geobacillus stearothermophilus
  5c3m-assembly1_C  TM=9.772E-01  e=5.939E-05  Geobacillus stearothermophilus
  5c3m-assembly1_A-2  TM=9.724E-01  e=4.529E-05  Geobacillus stearothermophilus
  5c3m-assembly2_B-3  TM=9.754E-01  e=3.700E-04  Geobacillus stearothermophilus
  8rs5-assembly1_A  TM=7.855E-01  e=3.971E-01  Methanopyrus kandleri

pLDDT: mean 92.88, std 4.97, range [60.0, 97.06]

Solvent-accessible surface area (backbone atoms only — not comparable to full-atom values): 5449 Å² total; per-residue (Å²): 106,68,76,52,64,78,36,32,90,83,50,77,64,56,68,46,68,48,75,49,53,82,94,42,43,71,61,47,62,72,48,59,65,53,60,42,53,56,30,61,73,66,75,49,86,45,47,69,44,77,45,67,53,63,72,68,62,54,59,88,52,92,75,88,84,88,84,83,59,84,67,48,69,63,46,54,54,50,65,61,45,63,84,76,109

Mean predicted aligned error: 3.89 Å

InterPro domains:
  IPR001088 Glycoside hydrolase, family 4 [PF02056] (2-84)
  IPR001088 Glycoside hydrolase, family 4 [PTHR32092] (2-84)
  IPR036291 NAD(P)-binding domain superfamily [SSF51735] (3-84)

Radius of gyration: 16.07 Å; Cα contacts (8 Å, |Δi|>4): 62; chains: 1; bounding box: 32×26×46 Å